Protein AF-0000000069071544 (afdb_homodimer)

Sequence (184 aa):
MSLTIFVKMSTRNKSETINIQKTDEFLRIFEALAGRVGIELQHIRLTFSGKEYRHDQPEARKRVEDIGIKDRSTLFMVSRLPGGTDHYDALSMSLTIFVKMSTRNKSETINIQKTDEFLRIFEALAGRVGIELQHIRLTFSGKEYRHDQPEARKRVEDIGIKDRSTLFMVSRLPGGTDHYDALS

InterPro domains:
  IPR000626 Ubiquitin-like domain [PF00240] (5-81)
  IPR000626 Ubiquitin-like domain [PS50053] (3-84)
  IPR029071 Ubiquitin-like domain superfamily [SSF54236] (3-85)

Secondary structure (DSSP, 8-state):
-EEEEEEEE---S-EEEEEEETTSBTHHHHHHHHHHH---GGGEEEEETTEEE-TTSGGGGSBHHHHT--TT-EEEEEE--TTS--------/-EEEEEEEE---S-EEEEEEETTSBTHHHHHHHHHHH---GGGEEEEETTEEE-TTSGGGGSBHHHHT--TT-EEEEEE--TTS--------

pLDDT: mean 81.84, std 20.07, range [24.14, 97.62]

Solvent-accessible surface area (backbone atoms only — not comparable to full-atom values): 9980 Å² total; per-residue (Å²): 109,80,30,44,32,36,35,37,40,54,38,56,89,40,61,46,80,45,79,42,46,43,76,37,38,40,37,53,57,46,53,50,45,24,64,26,63,30,34,48,54,91,33,45,34,37,36,47,95,91,40,80,46,43,63,85,43,77,68,17,71,32,33,28,47,77,74,64,58,52,71,68,33,72,35,37,35,36,59,51,36,69,84,70,68,68,54,68,67,77,78,117,109,80,30,45,32,35,35,37,38,54,38,55,91,41,60,45,78,45,78,43,46,44,78,36,40,39,36,52,56,47,53,50,45,24,63,24,62,30,32,48,55,92,34,44,34,38,37,45,95,90,39,80,46,42,65,85,42,76,68,17,71,34,32,29,45,79,74,64,59,51,71,68,32,71,34,36,35,35,58,51,34,71,80,71,67,67,54,67,68,78,76,117

Nearest PDB structures (foldseek):
  6oq2-assembly1_B  TM=8.566E-01  e=7.961E-04  Homo sapiens
  8vk8-assembly3_H  TM=8.785E-01  e=3.102E-03  synthetic construct
  2pe6-assembly1_B  TM=8.355E-01  e=4.992E-03  Homo sapiens
  8kg2-assembly1_M  TM=7.793E-01  e=8.111E-02  Homo sapiens
  2kxj-assembly1_A  TM=6.593E-01  e=3.382E-01  Homo sapiens

Organism: Magallana gigas (NCBI:txid29159)

Structure (mmCIF, N/CA/C/O backbone):
data_AF-0000000069071544-model_v1
#
loop_
_entity.id
_entity.type
_entity.pdbx_description
1 polymer 'Ubiquitin-like domain-containing protein'
#
loop_
_atom_site.group_PDB
_atom_site.id
_atom_site.type_symbol
_atom_site.label_atom_id
_atom_site.label_alt_id
_atom_site.label_comp_id
_atom_site.label_asym_id
_atom_site.label_entity_id
_atom_site.label_seq_id
_atom_site.pdbx_PDB_ins_code
_atom_site.Cartn_x
_atom_site.Cartn_y
_atom_site.Cartn_z
_atom_site.occupancy
_atom_site.B_iso_or_equiv
_atom_site.auth_seq_id
_atom_site.auth_comp_id
_atom_site.auth_asym_id
_atom_site.auth_atom_id
_atom_site.pdbx_PDB_model_num
ATOM 1 N N . MET A 1 1 ? 11.328 -26.078 -10.352 1 81.94 1 MET A N 1
ATOM 2 C CA . MET A 1 1 ? 11.414 -25.078 -11.414 1 81.94 1 MET A CA 1
ATOM 3 C C . MET A 1 1 ? 10.898 -23.719 -10.938 1 81.94 1 MET A C 1
ATOM 5 O O . MET A 1 1 ? 9.82 -23.641 -10.344 1 81.94 1 MET A O 1
ATOM 9 N N . SER A 1 2 ? 11.828 -22.75 -10.898 1 90.5 2 SER A N 1
ATOM 10 C CA . SER A 1 2 ? 11.484 -21.406 -10.43 1 90.5 2 SER A CA 1
ATOM 11 C C . SER A 1 2 ? 10.625 -20.672 -11.445 1 90.5 2 SER A C 1
ATOM 13 O O . SER A 1 2 ? 10.75 -20.891 -12.648 1 90.5 2 SER A O 1
ATOM 15 N N . LEU A 1 3 ? 9.633 -20.047 -10.875 1 93.12 3 LEU A N 1
ATOM 16 C CA . LEU A 1 3 ? 8.797 -19.234 -11.75 1 93.12 3 LEU A CA 1
ATOM 17 C C . LEU A 1 3 ? 8.805 -17.781 -11.297 1 93.12 3 LEU A C 1
ATOM 19 O O . LEU A 1 3 ? 8.977 -17.484 -10.117 1 93.12 3 LEU A O 1
ATOM 23 N N . THR A 1 4 ? 8.719 -16.859 -12.336 1 94.94 4 THR A N 1
ATOM 24 C CA . THR A 1 4 ? 8.57 -15.43 -12.102 1 94.94 4 THR A CA 1
ATOM 25 C C . THR A 1 4 ? 7.148 -14.969 -12.398 1 94.94 4 THR A C 1
ATOM 27 O O . THR A 1 4 ? 6.613 -15.242 -13.477 1 94.94 4 THR A O 1
ATOM 30 N N . ILE A 1 5 ? 6.531 -14.359 -11.367 1 94.56 5 ILE A N 1
ATOM 31 C CA . ILE A 1 5 ? 5.184 -13.852 -11.602 1 94.56 5 ILE A CA 1
ATOM 32 C C . ILE A 1 5 ? 5.156 -12.336 -11.383 1 94.56 5 ILE A C 1
ATOM 34 O O . ILE A 1 5 ? 6.031 -11.781 -10.719 1 94.56 5 ILE A O 1
ATOM 38 N N . PHE A 1 6 ? 4.133 -11.672 -12.008 1 90.75 6 PHE A N 1
ATOM 39 C CA . PHE A 1 6 ? 3.916 -10.234 -11.891 1 90.75 6 PHE A CA 1
ATOM 40 C C . PHE A 1 6 ? 2.615 -9.945 -11.148 1 90.75 6 PHE A C 1
ATOM 42 O O . PHE A 1 6 ? 1.575 -10.531 -11.461 1 90.75 6 PHE A O 1
ATOM 49 N N . VAL A 1 7 ? 2.727 -9.117 -10.102 1 89.5 7 VAL A N 1
ATOM 50 C CA . VAL A 1 7 ? 1.53 -8.703 -9.383 1 89.5 7 VAL A CA 1
ATOM 51 C C . VAL A 1 7 ? 1.296 -7.207 -9.586 1 89.5 7 VAL A C 1
ATOM 53 O O . VAL A 1 7 ? 2.125 -6.383 -9.188 1 89.5 7 VAL A O 1
ATOM 56 N N . LYS A 1 8 ? 0.193 -6.895 -10.297 1 82.38 8 LYS A N 1
ATOM 57 C CA . LYS A 1 8 ? -0.195 -5.504 -10.508 1 82.38 8 LYS A CA 1
ATOM 58 C C . LYS A 1 8 ? -1.076 -5 -9.367 1 82.38 8 LYS A C 1
ATOM 60 O O . LYS A 1 8 ? -2.047 -5.656 -8.992 1 82.38 8 LYS A O 1
ATOM 65 N N . MET A 1 9 ? -0.566 -3.957 -8.734 1 74.62 9 MET A N 1
ATOM 66 C CA . MET A 1 9 ? -1.317 -3.363 -7.633 1 74.62 9 MET A CA 1
ATOM 67 C C . MET A 1 9 ? -2.221 -2.24 -8.133 1 74.62 9 MET A C 1
ATOM 69 O O . MET A 1 9 ? -1.817 -1.444 -8.977 1 74.62 9 MET A O 1
ATOM 73 N N . SER A 1 10 ? -3.451 -2.449 -8.055 1 58.12 10 SER A N 1
ATOM 74 C CA . SER A 1 10 ? -4.402 -1.415 -8.453 1 58.12 10 SER A CA 1
ATOM 75 C C . SER A 1 10 ? -4.238 -0.161 -7.598 1 58.12 10 SER A C 1
ATOM 77 O O . SER A 1 10 ? -4.402 -0.21 -6.375 1 58.12 10 SER A O 1
ATOM 79 N N . THR A 1 11 ? -3.275 0.547 -7.895 1 49.53 11 THR A N 1
ATOM 80 C CA . THR A 1 11 ? -3.24 1.773 -7.105 1 49.53 11 THR A CA 1
ATOM 81 C C . THR A 1 11 ? -4.074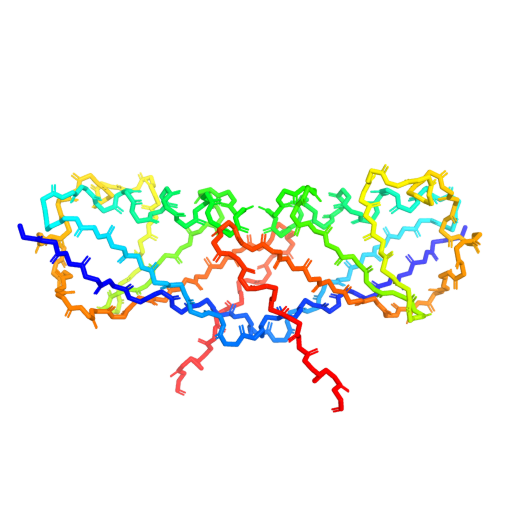 2.865 -7.77 1 49.53 11 THR A C 1
ATOM 83 O O . THR A 1 11 ? -3.785 3.283 -8.891 1 49.53 11 THR A O 1
ATOM 86 N N . ARG A 1 12 ? -5.301 2.713 -8.023 1 46.41 12 ARG A N 1
ATOM 87 C CA . ARG A 1 12 ? -5.992 3.949 -8.375 1 46.41 12 ARG A CA 1
ATOM 88 C C . ARG A 1 12 ? -5.445 5.129 -7.582 1 46.41 12 ARG A C 1
ATOM 90 O O . ARG A 1 12 ? -4.863 4.945 -6.508 1 46.41 12 ARG A O 1
ATOM 97 N N . ASN A 1 13 ? -5.48 6.305 -8.273 1 51.38 13 ASN A N 1
ATOM 98 C CA . ASN A 1 13 ? -5.301 7.617 -7.668 1 51.38 13 ASN A CA 1
ATOM 99 C C . ASN A 1 13 ? -5.824 7.648 -6.234 1 51.38 13 ASN A C 1
ATOM 101 O O . ASN A 1 13 ? -6.953 8.078 -5.992 1 51.38 13 ASN A O 1
ATOM 105 N N . LYS A 1 14 ? -5.316 6.809 -5.418 1 62.12 14 LYS A N 1
ATOM 106 C CA . LYS A 1 14 ? -5.91 6.668 -4.094 1 62.12 14 LYS A CA 1
ATOM 107 C C . LYS A 1 14 ? -5.492 7.816 -3.18 1 62.12 14 LYS A C 1
ATOM 109 O O . LYS A 1 14 ? -4.316 8.188 -3.139 1 62.12 14 LYS A O 1
ATOM 114 N N . SER A 1 15 ? -6.461 8.617 -2.971 1 74.38 15 SER A N 1
ATOM 115 C CA . SER A 1 15 ? -6.305 9.656 -1.96 1 74.38 15 SER A CA 1
ATOM 116 C C . SER A 1 15 ? -6.969 9.258 -0.648 1 74.38 15 SER A C 1
ATOM 118 O O . SER A 1 15 ? -8.023 8.617 -0.65 1 74.38 15 SER A O 1
ATOM 120 N N . GLU A 1 16 ? -6.266 9.391 0.327 1 82.56 16 GLU A N 1
ATOM 121 C CA . GLU A 1 16 ? -6.828 9.219 1.663 1 82.56 16 GLU A CA 1
ATOM 122 C C . GLU A 1 16 ? -7.234 10.562 2.266 1 82.56 16 GLU A C 1
ATOM 124 O O . GLU A 1 16 ? -6.512 11.555 2.131 1 82.56 16 GLU A O 1
ATOM 129 N N . THR A 1 17 ? -8.445 10.547 2.795 1 88.88 17 THR A N 1
ATOM 130 C CA . THR A 1 17 ? -8.883 11.711 3.555 1 88.88 17 THR A CA 1
ATOM 131 C C . THR A 1 17 ? -8.727 11.469 5.055 1 88.88 17 THR A C 1
ATOM 133 O O . THR A 1 17 ? -9.203 10.461 5.582 1 88.88 17 THR A O 1
ATOM 136 N N . ILE A 1 18 ? -8.062 12.422 5.727 1 91.38 18 ILE A N 1
ATOM 137 C CA . ILE A 1 18 ? -7.82 12.273 7.16 1 91.38 18 ILE A CA 1
ATOM 138 C C . ILE A 1 18 ? -8.359 13.5 7.898 1 91.38 18 ILE A C 1
ATOM 140 O O . ILE A 1 18 ? -8.117 14.633 7.492 1 91.38 18 ILE A O 1
ATOM 144 N N . ASN A 1 19 ? -9.109 13.227 8.891 1 94.75 19 ASN A N 1
ATOM 145 C CA . ASN A 1 19 ? -9.57 14.281 9.789 1 94.75 19 ASN A CA 1
ATOM 146 C C . ASN A 1 19 ? -8.734 14.336 11.062 1 94.75 19 ASN A C 1
ATOM 148 O O . ASN A 1 19 ? -8.617 13.344 11.781 1 94.75 19 ASN A O 1
ATOM 152 N N . ILE A 1 20 ? -8.18 15.523 11.297 1 96 20 ILE A N 1
ATOM 153 C CA . ILE A 1 20 ? -7.305 15.664 12.453 1 96 20 ILE A CA 1
ATOM 154 C C . ILE A 1 20 ? -7.484 17.047 13.062 1 96 20 ILE A C 1
ATOM 156 O O . ILE A 1 20 ? -8.219 17.891 12.531 1 96 20 ILE A O 1
ATOM 160 N N . GLN A 1 21 ? -6.82 17.188 14.211 1 97 21 GLN A N 1
ATOM 161 C CA . GLN A 1 21 ? -6.809 18.5 14.844 1 97 21 GLN A CA 1
ATOM 162 C C . GLN A 1 21 ? -5.516 19.25 14.531 1 97 21 GLN A C 1
ATOM 164 O O . GLN A 1 21 ? -4.461 18.625 14.352 1 97 21 GLN A O 1
ATOM 169 N N . LYS A 1 22 ? -5.613 20.562 14.555 1 95.25 22 LYS A N 1
ATOM 170 C CA . LYS A 1 22 ? -4.445 21.406 14.273 1 95.25 22 LYS A CA 1
ATOM 171 C C . LYS A 1 22 ? -3.363 21.203 15.328 1 95.25 22 LYS A C 1
ATOM 173 O O . LYS A 1 22 ? -2.18 21.406 15.062 1 95.25 22 LYS A O 1
ATOM 178 N N . THR A 1 23 ? -3.795 20.734 16.531 1 96.75 23 THR A N 1
ATOM 179 C CA . THR A 1 23 ? -2.869 20.609 17.656 1 96.75 23 THR A CA 1
ATOM 180 C C . THR A 1 23 ? -2.281 19.203 17.703 1 96.75 23 THR A C 1
ATOM 182 O O . THR A 1 23 ? -1.43 18.922 18.547 1 96.75 23 THR A O 1
ATOM 185 N N . ASP A 1 24 ? -2.824 18.359 16.859 1 97.38 24 ASP A N 1
ATOM 186 C CA . ASP A 1 24 ? -2.248 17.016 16.828 1 97.38 24 ASP A CA 1
ATOM 187 C C . ASP A 1 24 ? -0.797 17.062 16.359 1 97.38 24 ASP A C 1
ATOM 189 O O . ASP A 1 24 ? -0.393 17.984 15.648 1 97.38 24 ASP A O 1
ATOM 193 N N . GLU A 1 25 ? -0.066 16.094 16.797 1 97.62 25 GLU A N 1
ATOM 194 C CA . GLU A 1 25 ? 1.275 15.93 16.25 1 97.62 25 GLU A CA 1
ATOM 195 C C . GLU A 1 25 ? 1.222 15.43 14.805 1 97.62 25 GLU A C 1
ATOM 197 O O . GLU A 1 25 ? 0.319 14.68 14.438 1 97.62 25 GLU A O 1
ATOM 202 N N . PHE A 1 26 ? 2.221 15.758 14.047 1 97.25 26 PHE A N 1
ATOM 203 C CA . PHE A 1 26 ? 2.346 15.305 12.664 1 97.25 26 PHE A CA 1
ATOM 204 C C . PHE A 1 26 ? 2.346 13.781 12.594 1 97.25 26 PHE A C 1
ATOM 206 O O . PHE A 1 26 ? 1.835 13.195 11.641 1 97.25 26 PHE A O 1
ATOM 213 N N . LEU A 1 27 ? 2.865 13.102 13.648 1 97.56 27 LEU A N 1
ATOM 214 C CA . LEU A 1 27 ? 2.953 11.648 13.75 1 97.56 27 LEU A CA 1
ATOM 215 C C . LEU A 1 27 ? 1.578 11.008 13.602 1 97.56 27 LEU A C 1
ATOM 217 O O . LEU A 1 27 ? 1.459 9.898 13.086 1 97.56 27 LEU A O 1
ATOM 221 N N . ARG A 1 28 ? 0.615 11.742 13.984 1 96.75 28 ARG A N 1
ATOM 222 C CA . ARG A 1 28 ? -0.745 11.219 13.93 1 96.75 28 ARG A CA 1
ATOM 223 C C . ARG A 1 28 ? -1.149 10.898 12.492 1 96.75 28 ARG A C 1
ATOM 225 O O . ARG A 1 28 ? -1.877 9.938 12.25 1 96.75 28 ARG A O 1
ATOM 232 N N . ILE A 1 29 ? -0.709 11.641 11.523 1 96.06 29 ILE A N 1
ATOM 233 C CA . ILE A 1 29 ? -1.023 11.422 10.117 1 96.06 29 ILE A CA 1
ATOM 234 C C . ILE A 1 29 ? -0.413 10.102 9.648 1 96.06 29 ILE A C 1
ATOM 236 O O . ILE A 1 29 ? -1.082 9.305 8.992 1 96.06 29 ILE A O 1
ATOM 240 N N . PHE A 1 30 ? 0.737 9.867 10.055 1 93.81 30 PHE A N 1
ATOM 241 C CA . PHE A 1 30 ? 1.405 8.609 9.719 1 93.81 30 PHE A CA 1
ATOM 242 C C . PHE A 1 30 ? 0.655 7.426 10.312 1 93.81 30 PHE A C 1
ATOM 244 O O . PHE A 1 30 ? 0.431 6.422 9.625 1 93.81 30 PHE A O 1
ATOM 251 N N . GLU A 1 31 ? 0.324 7.59 11.555 1 94.12 31 GLU A N 1
ATOM 252 C CA . GLU A 1 31 ? -0.38 6.512 12.242 1 94.12 31 GLU A CA 1
ATOM 253 C C . GLU A 1 31 ? -1.729 6.23 11.586 1 94.12 31 GLU A C 1
ATOM 255 O O . GLU A 1 31 ? -2.123 5.074 11.438 1 94.12 31 GLU A O 1
ATOM 260 N N . ALA A 1 32 ? -2.359 7.332 11.219 1 90.75 32 ALA A N 1
ATOM 261 C CA . ALA A 1 32 ? -3.646 7.18 10.547 1 90.75 32 ALA A CA 1
ATOM 262 C C . ALA A 1 32 ? -3.482 6.453 9.211 1 90.75 32 ALA A C 1
ATOM 264 O O . ALA A 1 32 ? -4.238 5.527 8.906 1 90.75 32 ALA A O 1
ATOM 265 N N . LEU A 1 33 ? -2.547 6.824 8.508 1 87.25 33 LEU A N 1
ATOM 266 C CA . LEU A 1 33 ? -2.281 6.207 7.215 1 87.25 33 LEU A CA 1
ATOM 267 C C . LEU A 1 33 ? -1.914 4.738 7.379 1 87.25 33 LEU A C 1
ATOM 269 O O . LEU A 1 33 ? -2.4 3.885 6.633 1 87.25 33 LEU A O 1
ATOM 273 N N . ALA A 1 34 ? -1.023 4.457 8.312 1 84.69 34 ALA A N 1
ATOM 274 C CA . ALA A 1 34 ? -0.604 3.08 8.555 1 84.69 34 ALA A CA 1
ATOM 275 C C . ALA A 1 34 ? -1.802 2.193 8.883 1 84.69 34 ALA A C 1
ATOM 277 O O . ALA A 1 34 ? -1.879 1.05 8.43 1 84.69 34 ALA A O 1
ATOM 278 N N . GLY A 1 35 ? -2.664 2.699 9.672 1 80.38 35 GLY A N 1
ATOM 279 C CA . GLY A 1 35 ? -3.855 1.954 10.039 1 80.38 35 GLY A CA 1
ATOM 280 C C . GLY A 1 35 ? -4.816 1.754 8.883 1 80.38 35 GLY A C 1
ATOM 281 O O . GLY A 1 35 ? -5.426 0.69 8.758 1 80.38 35 GLY A O 1
ATOM 282 N N . ARG A 1 36 ? -4.855 2.783 8.078 1 76.88 36 ARG A N 1
ATOM 283 C CA . ARG A 1 36 ? -5.855 2.777 7.016 1 76.88 36 ARG A CA 1
ATOM 284 C C . ARG A 1 36 ? -5.355 2.004 5.801 1 76.88 36 ARG A C 1
ATOM 286 O O . ARG A 1 36 ? -6.105 1.228 5.203 1 76.88 36 ARG A O 1
ATOM 293 N N . VAL A 1 37 ? -4.145 2.17 5.41 1 72.25 37 VAL A N 1
ATOM 294 C CA . VAL A 1 37 ? -3.604 1.604 4.18 1 72.25 37 VAL A CA 1
ATOM 295 C C . VAL A 1 37 ? -2.869 0.302 4.488 1 72.25 37 VAL A C 1
ATOM 297 O O . VAL A 1 37 ? -2.727 -0.561 3.619 1 72.25 37 VAL A O 1
ATOM 300 N N . GLY A 1 38 ? -2.516 0.132 5.762 1 73.75 38 GLY A N 1
ATOM 301 C CA . GLY A 1 38 ? -1.845 -1.097 6.152 1 73.75 38 GLY A CA 1
ATOM 302 C C . GLY A 1 38 ? -0.363 -1.098 5.828 1 73.75 38 GLY A C 1
ATOM 303 O O . GLY A 1 38 ? 0.248 -2.16 5.691 1 73.75 38 GLY A O 1
ATOM 304 N N . ILE A 1 39 ? 0.209 -0.009 5.504 1 76.25 39 ILE A N 1
ATOM 305 C CA . ILE A 1 39 ? 1.642 0.155 5.281 1 76.25 39 ILE A CA 1
ATOM 306 C C . ILE A 1 39 ? 2.326 0.533 6.594 1 76.25 39 ILE A C 1
ATOM 308 O O . ILE A 1 39 ? 1.843 1.398 7.328 1 76.25 39 ILE A O 1
ATOM 312 N N . GLU A 1 40 ? 3.354 -0.188 6.848 1 81.06 40 GLU A N 1
ATOM 313 C CA . GLU A 1 40 ? 4.07 0.098 8.086 1 81.06 40 GLU A CA 1
ATOM 314 C C . GLU A 1 40 ? 4.637 1.516 8.086 1 81.06 40 GLU A C 1
ATOM 316 O O . GLU A 1 40 ? 5.051 2.021 7.039 1 81.06 40 GLU A O 1
ATOM 321 N N . LEU A 1 41 ? 4.797 2.123 9.219 1 88.19 41 LEU A N 1
ATOM 322 C CA . LEU A 1 41 ? 5.238 3.502 9.398 1 88.19 41 LEU A CA 1
ATOM 323 C C . LEU A 1 41 ? 6.598 3.727 8.75 1 88.19 41 LEU A C 1
ATOM 325 O O . LEU A 1 41 ? 6.84 4.781 8.156 1 88.19 41 LEU A O 1
ATOM 329 N N . GLN A 1 42 ? 7.445 2.717 8.906 1 85.5 42 GLN A N 1
ATOM 330 C CA . GLN A 1 42 ? 8.82 2.861 8.445 1 85.5 42 GLN A CA 1
ATOM 331 C C . GLN A 1 42 ? 8.883 2.902 6.922 1 85.5 42 GLN A C 1
ATOM 333 O O . GLN A 1 42 ? 9.898 3.305 6.348 1 85.5 42 GLN A O 1
ATOM 338 N N . HIS A 1 43 ? 7.828 2.543 6.281 1 80.88 43 HIS A N 1
ATOM 339 C CA . HIS A 1 43 ? 7.793 2.498 4.824 1 80.88 43 HIS A CA 1
ATOM 340 C C . HIS A 1 43 ? 7.02 3.68 4.254 1 80.88 43 HIS A C 1
ATOM 342 O O . HIS A 1 43 ? 6.887 3.812 3.037 1 80.88 43 HIS A O 1
ATOM 348 N N . ILE A 1 44 ? 6.547 4.574 5.105 1 85.19 44 ILE A N 1
ATOM 349 C CA . ILE A 1 44 ? 5.766 5.727 4.672 1 85.19 44 ILE A CA 1
ATOM 350 C C . ILE A 1 44 ? 6.641 6.98 4.676 1 85.19 44 ILE A C 1
ATOM 352 O O . ILE A 1 44 ? 7.332 7.254 5.66 1 85.19 44 ILE A O 1
ATOM 356 N N . ARG A 1 45 ? 6.672 7.699 3.562 1 88.81 45 ARG A N 1
ATOM 357 C CA . ARG A 1 45 ? 7.203 9.055 3.453 1 88.81 45 ARG A CA 1
ATOM 358 C C . ARG A 1 45 ? 6.129 10.023 2.971 1 88.81 45 ARG A C 1
ATOM 360 O O . ARG A 1 45 ? 5.379 9.719 2.041 1 88.81 45 ARG A O 1
ATOM 367 N N . LEU A 1 46 ? 6.07 11.141 3.65 1 92.75 46 LEU A N 1
ATOM 368 C CA . LEU A 1 46 ? 5.109 12.164 3.256 1 92.75 46 LEU A CA 1
ATOM 369 C C . LEU A 1 46 ? 5.824 13.383 2.68 1 92.75 46 LEU A C 1
ATOM 371 O O . LEU A 1 46 ? 6.867 13.797 3.191 1 92.75 46 LEU A O 1
ATOM 375 N N . THR A 1 47 ? 5.27 13.898 1.637 1 93.5 47 THR A N 1
ATOM 376 C CA . THR A 1 47 ? 5.77 15.141 1.056 1 93.5 47 THR A CA 1
ATOM 377 C C . THR A 1 47 ? 4.734 16.25 1.192 1 93.5 47 THR A C 1
ATOM 379 O O . THR A 1 47 ? 3.561 16.062 0.868 1 93.5 47 THR A O 1
ATOM 382 N N . PHE A 1 48 ? 5.242 17.375 1.743 1 95.5 48 PHE A N 1
ATOM 383 C CA . PHE A 1 48 ? 4.426 18.578 1.903 1 95.5 48 PHE A CA 1
ATOM 384 C C . PHE A 1 48 ? 5.27 19.828 1.715 1 95.5 48 PHE A C 1
ATOM 386 O O . PHE A 1 48 ? 6.355 19.953 2.283 1 95.5 48 PHE A O 1
ATOM 393 N N . SER A 1 49 ? 4.75 20.625 0.894 1 95.19 49 SER A N 1
ATOM 394 C CA . SER A 1 49 ? 5.418 21.906 0.631 1 95.19 49 SER A CA 1
ATOM 395 C C . SER A 1 49 ? 6.871 21.688 0.222 1 95.19 49 SER A C 1
ATOM 397 O O . SER A 1 49 ? 7.766 22.391 0.698 1 95.19 49 SER A O 1
ATOM 399 N N . GLY A 1 50 ? 7.078 20.734 -0.467 1 93.25 50 GLY A N 1
ATOM 400 C CA . GLY A 1 50 ? 8.383 20.484 -1.049 1 93.25 50 GLY A CA 1
ATOM 401 C C . GLY A 1 50 ? 9.336 19.781 -0.097 1 93.25 50 GLY A C 1
ATOM 402 O O . GLY A 1 50 ? 10.5 19.547 -0.433 1 93.25 50 GLY A O 1
ATOM 403 N N . LYS A 1 51 ? 8.852 19.453 1.028 1 94.62 51 LYS A N 1
ATOM 404 C CA . LYS A 1 51 ? 9.68 18.766 2.012 1 94.62 51 LYS A CA 1
ATOM 405 C C . LYS A 1 51 ? 9.188 17.344 2.252 1 94.62 51 LYS A C 1
ATOM 407 O O . LYS A 1 51 ? 7.984 17.094 2.303 1 94.62 51 LYS A O 1
ATOM 412 N N . GLU A 1 52 ? 10.188 16.453 2.529 1 93.25 52 GLU A N 1
ATOM 413 C CA . GLU A 1 52 ? 9.875 15.07 2.859 1 93.25 52 GLU A CA 1
ATOM 414 C C . GLU A 1 52 ? 9.977 14.828 4.359 1 93.25 52 GLU A C 1
ATOM 416 O O . GLU A 1 52 ? 10.922 15.281 5.008 1 93.25 52 GLU A O 1
ATOM 421 N N . TYR A 1 53 ? 8.945 14.055 4.848 1 94.94 53 TYR A N 1
ATOM 422 C CA . TYR A 1 53 ? 8.875 13.773 6.277 1 94.94 53 TYR A CA 1
ATOM 423 C C . TYR A 1 53 ? 8.789 12.281 6.539 1 94.94 53 TYR A C 1
ATOM 425 O O . TYR A 1 53 ? 8.133 11.547 5.793 1 94.94 53 TYR A O 1
ATOM 433 N N . ARG A 1 54 ? 9.398 11.906 7.699 1 94.12 54 ARG A N 1
ATOM 434 C CA . ARG A 1 54 ? 9.297 10.539 8.195 1 94.12 54 ARG A CA 1
ATOM 435 C C . ARG A 1 54 ? 8.773 10.516 9.633 1 94.12 54 ARG A C 1
ATOM 437 O O . ARG A 1 54 ? 8.883 11.508 10.352 1 94.12 54 ARG A O 1
ATOM 444 N N . HIS A 1 55 ? 8.234 9.32 9.891 1 95.75 55 HIS A N 1
ATOM 445 C CA . HIS A 1 55 ? 7.559 9.18 11.18 1 95.75 55 HIS A CA 1
ATOM 446 C C . HIS A 1 55 ? 8.547 9.289 12.336 1 95.75 55 HIS A C 1
ATOM 448 O O . HIS A 1 55 ? 8.156 9.578 13.469 1 95.75 55 HIS A O 1
ATOM 454 N N . ASP A 1 56 ? 9.828 9.109 12.109 1 96.31 56 ASP A N 1
ATOM 455 C CA . ASP A 1 56 ? 10.836 9.055 13.164 1 96.31 56 ASP A CA 1
ATOM 456 C C . ASP A 1 56 ? 11.633 10.352 13.234 1 96.31 56 ASP A C 1
ATOM 458 O O . ASP A 1 56 ? 12.586 10.461 14 1 96.31 56 ASP A O 1
ATOM 462 N N . GLN A 1 57 ? 11.367 11.32 12.453 1 96.69 57 GLN A N 1
ATOM 463 C CA . GLN A 1 57 ? 12.031 12.617 12.461 1 96.69 57 GLN A CA 1
ATOM 464 C C . GLN A 1 57 ? 11.477 13.523 13.547 1 96.69 57 GLN A C 1
ATOM 466 O O . GLN A 1 57 ? 10.336 13.344 13.992 1 96.69 57 GLN A O 1
ATOM 471 N N . PRO A 1 58 ? 12.266 14.555 14.016 1 96.75 58 PRO A N 1
ATOM 472 C CA . PRO A 1 58 ? 11.797 15.5 15.031 1 96.75 58 PRO A CA 1
ATOM 473 C C . PRO A 1 58 ? 10.516 16.219 14.625 1 96.75 58 PRO A C 1
ATOM 475 O O . PRO A 1 58 ? 9.672 16.516 15.477 1 96.75 58 PRO A O 1
ATOM 478 N N . GLU A 1 59 ? 10.352 16.469 13.398 1 96.62 59 GLU A N 1
ATOM 479 C CA . GLU A 1 59 ? 9.18 17.172 12.891 1 96.62 59 GLU A CA 1
ATOM 480 C C . GLU A 1 59 ? 7.902 16.391 13.148 1 96.62 59 GLU A C 1
ATOM 482 O O . GLU A 1 59 ? 6.812 16.969 13.219 1 96.62 59 GLU A O 1
ATOM 487 N N . ALA A 1 60 ? 8.086 15.055 13.273 1 96.88 60 ALA A N 1
ATOM 488 C CA . ALA A 1 60 ? 6.93 14.195 13.531 1 96.88 60 ALA A CA 1
ATOM 489 C C . ALA A 1 60 ? 6.254 14.562 14.852 1 96.88 60 ALA A C 1
ATOM 491 O O . ALA A 1 60 ? 5.059 14.312 15.031 1 96.88 60 ALA A O 1
ATOM 492 N N . ARG A 1 61 ? 6.98 15.188 15.758 1 97.19 61 ARG A N 1
ATOM 493 C CA . ARG A 1 61 ? 6.465 15.492 17.094 1 97.19 61 ARG A CA 1
ATOM 494 C C . ARG A 1 61 ? 5.957 16.922 17.172 1 97.19 61 ARG A C 1
ATOM 496 O O . ARG A 1 61 ? 5.461 17.359 18.203 1 97.19 61 ARG A O 1
ATOM 503 N N . LYS A 1 62 ? 6.086 17.641 16.109 1 97.62 62 LYS A N 1
ATOM 504 C CA . LYS A 1 62 ? 5.527 19 16.047 1 97.62 62 LYS A CA 1
ATOM 505 C C . LYS A 1 62 ? 4.031 18.953 15.742 1 97.62 62 LYS A C 1
ATOM 507 O O . LYS A 1 62 ? 3.533 17.969 15.172 1 97.62 62 LYS A O 1
ATOM 512 N N . ARG A 1 63 ? 3.428 20.031 16.109 1 97.31 63 ARG A N 1
ATOM 513 C CA . ARG A 1 63 ? 2.004 20.141 15.805 1 97.31 63 ARG A CA 1
ATOM 514 C C . ARG A 1 63 ? 1.781 20.344 14.312 1 97.31 63 ARG A C 1
ATOM 516 O O . ARG A 1 63 ? 2.607 20.969 13.641 1 97.31 63 ARG A O 1
ATOM 523 N N . VAL A 1 64 ? 0.65 19.859 13.805 1 97 64 VAL A N 1
ATOM 524 C CA . VAL A 1 64 ? 0.264 19.938 12.398 1 97 64 VAL A CA 1
ATOM 525 C C . VAL A 1 64 ? 0.267 21.406 11.953 1 97 64 VAL A C 1
ATOM 527 O O . VAL A 1 64 ? 0.803 21.734 10.891 1 97 64 VAL A O 1
ATOM 530 N N . GLU A 1 65 ? -0.224 22.281 12.781 1 95.94 65 GLU A N 1
ATOM 531 C CA . GLU A 1 65 ? -0.266 23.703 12.445 1 95.94 65 GLU A CA 1
ATOM 532 C C . GLU A 1 65 ? 1.139 24.297 12.367 1 95.94 65 GLU A C 1
ATOM 534 O O . GLU A 1 65 ? 1.393 25.203 11.578 1 95.94 65 GLU A O 1
ATOM 539 N N . ASP A 1 66 ? 1.993 23.812 13.211 1 97 66 ASP A N 1
ATOM 540 C CA . ASP A 1 66 ? 3.359 24.328 13.234 1 97 66 ASP A CA 1
ATOM 541 C C . ASP A 1 66 ? 4.125 23.906 11.984 1 97 66 ASP A C 1
ATOM 543 O O . ASP A 1 66 ? 5.07 24.562 11.57 1 97 66 ASP A O 1
ATOM 547 N N . ILE A 1 67 ? 3.713 22.812 11.445 1 96.31 67 ILE A N 1
ATOM 548 C CA . ILE A 1 67 ? 4.297 22.328 10.195 1 96.31 67 ILE A CA 1
ATOM 549 C C . ILE A 1 67 ? 3.809 23.188 9.031 1 96.31 67 ILE A C 1
ATOM 551 O O . ILE A 1 67 ? 4.48 23.281 8 1 96.31 67 ILE A O 1
ATOM 555 N N . GLY A 1 68 ? 2.668 23.734 9.141 1 96.81 68 GLY A N 1
ATOM 556 C CA . GLY A 1 68 ? 2.119 24.578 8.094 1 96.81 68 GLY A CA 1
ATOM 557 C C . GLY A 1 68 ? 0.95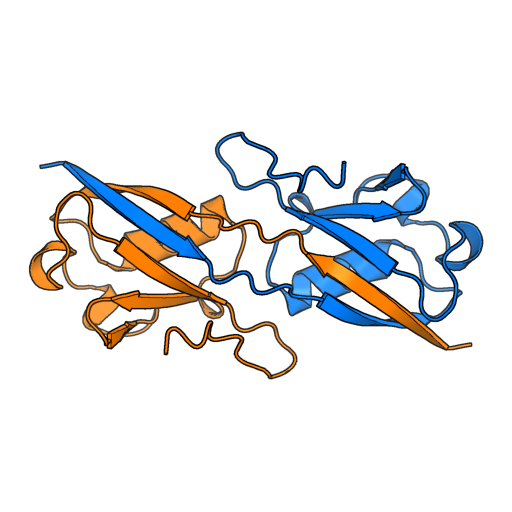7 23.938 7.359 1 96.81 68 GLY A C 1
ATOM 558 O O . GLY A 1 68 ? 0.502 24.438 6.336 1 96.81 68 GLY A O 1
ATOM 559 N N . ILE A 1 69 ? 0.485 22.875 7.855 1 96.75 69 ILE A N 1
ATOM 560 C CA . ILE A 1 69 ? -0.644 22.188 7.238 1 96.75 69 ILE A CA 1
ATOM 561 C C . ILE A 1 69 ? -1.946 22.891 7.625 1 96.75 69 ILE A C 1
ATOM 563 O O . ILE A 1 69 ? -2.168 23.203 8.797 1 96.75 69 ILE A O 1
ATOM 567 N N . LYS A 1 70 ? -2.73 23.125 6.652 1 95.94 70 LYS A N 1
ATOM 568 C CA . LYS A 1 70 ? -4.008 23.812 6.82 1 95.94 70 LYS A CA 1
ATOM 569 C C . LYS A 1 70 ? -5.172 22.922 6.391 1 95.94 70 LYS A C 1
ATOM 571 O O . LYS A 1 70 ? -4.965 21.812 5.926 1 95.94 70 LYS A O 1
ATOM 576 N N . ASP A 1 71 ? -6.34 23.469 6.645 1 96.25 71 ASP A N 1
ATOM 577 C CA . ASP A 1 71 ? -7.535 22.766 6.207 1 96.25 71 ASP A CA 1
ATOM 578 C C . ASP A 1 71 ? -7.531 22.547 4.695 1 96.25 71 ASP A C 1
ATOM 580 O O . ASP A 1 71 ? -7.195 23.469 3.938 1 96.25 71 ASP A O 1
ATOM 584 N N . ARG A 1 72 ? -7.773 21.328 4.312 1 95.88 72 ARG A N 1
ATOM 585 C CA . ARG A 1 72 ? -7.891 20.906 2.918 1 95.88 72 ARG A CA 1
ATOM 586 C C . ARG A 1 72 ? -6.523 20.875 2.24 1 95.88 72 ARG A C 1
ATOM 588 O O . ARG A 1 72 ? -6.43 20.953 1.015 1 95.88 72 ARG A O 1
ATOM 595 N N . SER A 1 73 ? -5.5 20.75 3.051 1 95.81 73 SER A N 1
ATOM 596 C CA . SER A 1 73 ? -4.168 20.578 2.473 1 95.81 73 SER A CA 1
ATOM 597 C C . SER A 1 73 ? -4.027 19.219 1.812 1 95.81 73 SER A C 1
ATOM 599 O O . SER A 1 73 ? -4.691 18.25 2.207 1 95.81 73 SER A O 1
ATOM 601 N N . THR A 1 74 ? -3.082 19.219 0.801 1 94.19 74 THR A N 1
ATOM 602 C CA . THR A 1 74 ? -2.746 17.969 0.132 1 94.19 74 THR A CA 1
ATOM 603 C C . THR A 1 74 ? -1.302 17.578 0.424 1 94.19 74 THR A C 1
ATOM 605 O O . THR A 1 74 ? -0.384 18.391 0.259 1 94.19 74 THR A O 1
ATOM 608 N N . LEU A 1 75 ? -1.209 16.328 0.878 1 93.44 75 LEU A N 1
ATOM 609 C CA . LEU A 1 75 ? 0.1 15.711 1.035 1 93.44 75 LEU A CA 1
ATOM 610 C C . LEU A 1 75 ? 0.277 14.562 0.044 1 93.44 75 LEU A C 1
ATOM 612 O O . LEU A 1 75 ? -0.704 14.039 -0.488 1 93.44 75 LEU A O 1
ATOM 616 N N . PHE A 1 76 ? 1.542 14.227 -0.157 1 88.38 76 PHE A N 1
ATOM 617 C CA . PHE A 1 76 ? 1.851 13.078 -1.01 1 88.38 76 PHE A CA 1
ATOM 618 C C . PHE A 1 76 ? 2.566 11.992 -0.219 1 88.38 76 PHE A C 1
ATOM 620 O O . PHE A 1 76 ? 3.451 12.281 0.588 1 88.38 76 PHE A O 1
ATOM 627 N N . MET A 1 77 ? 2.107 10.82 -0.464 1 86.5 77 MET A N 1
ATOM 628 C CA . MET A 1 77 ? 2.709 9.68 0.229 1 86.5 77 MET A CA 1
ATOM 629 C C . MET A 1 77 ? 3.492 8.805 -0.743 1 86.5 77 MET A C 1
ATOM 631 O O . MET A 1 77 ? 2.979 8.43 -1.797 1 86.5 77 MET A O 1
ATOM 635 N N . VAL A 1 78 ? 4.695 8.531 -0.346 1 79.62 78 VAL A N 1
ATOM 636 C CA . VAL A 1 78 ? 5.52 7.547 -1.041 1 79.62 78 VAL A CA 1
ATOM 637 C C . VAL A 1 78 ? 5.832 6.383 -0.104 1 79.62 78 VAL A C 1
ATOM 639 O O . VAL A 1 78 ? 6.18 6.59 1.062 1 79.62 78 VAL A O 1
ATOM 642 N N . SER A 1 79 ? 5.488 5.18 -0.636 1 74.38 79 SER A N 1
ATOM 643 C CA . SER A 1 79 ? 5.848 3.99 0.131 1 74.38 79 SER A CA 1
ATOM 644 C C . SER A 1 79 ? 6.992 3.229 -0.53 1 74.38 79 SER A C 1
ATOM 646 O O . SER A 1 79 ? 7.055 3.133 -1.758 1 74.38 79 SER A O 1
ATOM 648 N N . ARG A 1 80 ? 8.195 3.01 0.08 1 62.03 80 ARG A N 1
ATOM 649 C CA . ARG A 1 80 ? 9.336 2.262 -0.431 1 62.03 80 ARG A CA 1
ATOM 650 C C . ARG A 1 80 ? 9.219 0.78 -0.092 1 62.03 80 ARG A C 1
ATOM 652 O O . ARG A 1 80 ? 9.055 0.416 1.075 1 62.03 80 ARG A O 1
ATOM 659 N N . LEU A 1 81 ? 8.828 -0.103 -1.125 1 54 81 LEU A N 1
ATOM 660 C CA . LEU A 1 81 ? 8.766 -1.549 -0.941 1 54 81 LEU A CA 1
ATOM 661 C C . LEU A 1 81 ? 10.164 -2.133 -0.755 1 54 81 LEU A C 1
ATOM 663 O O . LEU A 1 81 ? 11.148 -1.579 -1.257 1 54 81 LEU A O 1
ATOM 667 N N . PRO A 1 82 ? 10.25 -3.039 0.17 1 44.94 82 PRO A N 1
ATOM 668 C CA . PRO A 1 82 ? 11.5 -3.801 0.231 1 44.94 82 PRO A CA 1
ATOM 669 C C . PRO A 1 82 ? 11.898 -4.395 -1.119 1 44.94 82 PRO A C 1
ATOM 671 O O . PRO A 1 82 ? 11.039 -4.891 -1.855 1 44.94 82 PRO A O 1
ATOM 674 N N . GLY A 1 83 ? 13.07 -3.865 -1.811 1 48.03 83 GLY A N 1
ATOM 675 C CA . GLY A 1 83 ? 13.688 -4.184 -3.088 1 48.03 83 GLY A CA 1
ATOM 676 C C . GLY A 1 83 ? 13.961 -2.961 -3.943 1 48.03 83 GLY A C 1
ATOM 677 O O . GLY A 1 83 ? 14.445 -3.078 -5.07 1 48.03 83 GLY A O 1
ATOM 678 N N . GLY A 1 84 ? 14.242 -1.907 -3.598 1 44.62 84 GLY A N 1
ATOM 679 C CA . GLY A 1 84 ? 15.016 -0.714 -3.902 1 44.62 84 GLY A CA 1
ATOM 680 C C . GLY A 1 84 ? 14.172 0.419 -4.453 1 44.62 84 GLY A C 1
ATOM 681 O O . GLY A 1 84 ? 14.57 1.585 -4.387 1 44.62 84 GLY A O 1
ATOM 682 N N . THR A 1 85 ? 13.344 0.344 -5.574 1 40.53 85 THR A N 1
ATOM 683 C CA . THR A 1 85 ? 13.172 1.596 -6.301 1 40.53 85 THR A CA 1
ATOM 684 C C . THR A 1 85 ? 12.023 2.414 -5.707 1 40.53 85 THR A C 1
ATOM 686 O O . THR A 1 85 ? 10.938 1.885 -5.457 1 40.53 85 THR A O 1
ATOM 689 N N . ASP A 1 86 ? 12.477 3.457 -5 1 45.28 86 ASP A N 1
ATOM 690 C CA . ASP A 1 86 ? 11.492 4.473 -4.629 1 45.28 86 ASP A CA 1
ATOM 691 C C . ASP A 1 86 ? 10.539 4.762 -5.785 1 45.28 86 ASP A C 1
ATOM 693 O O . ASP A 1 86 ? 10.953 4.812 -6.941 1 45.28 86 ASP A O 1
ATOM 697 N N . HIS A 1 87 ? 9.375 4.5 -5.664 1 40.34 87 HIS A N 1
ATOM 698 C CA . HIS A 1 87 ? 8.508 4.859 -6.781 1 40.34 87 HIS A CA 1
ATOM 699 C C . HIS A 1 87 ? 7.914 6.25 -6.59 1 40.34 87 HIS A C 1
ATOM 701 O O . HIS A 1 87 ? 7.234 6.512 -5.594 1 40.34 87 HIS A O 1
ATOM 707 N N . TYR A 1 88 ? 8.711 7.32 -6.793 1 37.03 88 TYR A N 1
ATOM 708 C CA . TYR A 1 88 ? 8.219 8.688 -6.832 1 37.03 88 TYR A CA 1
ATOM 709 C C . TYR A 1 88 ? 7.387 8.93 -8.094 1 37.03 88 TYR A C 1
ATOM 711 O O . TYR A 1 88 ? 7.664 8.352 -9.141 1 37.03 88 TYR A O 1
ATOM 719 N N . ASP A 1 89 ? 6.176 9.148 -7.996 1 35.62 89 ASP A N 1
ATOM 720 C CA . ASP A 1 89 ? 5.617 9.781 -9.188 1 35.62 89 ASP A CA 1
ATOM 721 C C . ASP A 1 89 ? 6.395 11.047 -9.555 1 35.62 89 ASP A C 1
ATOM 723 O O . ASP A 1 89 ? 6.695 11.867 -8.695 1 35.62 89 ASP A O 1
ATOM 727 N N . ALA A 1 90 ? 7.293 11.016 -10.523 1 29.98 90 ALA A N 1
ATOM 728 C CA . ALA A 1 90 ? 7.816 12.242 -11.125 1 29.98 90 ALA A CA 1
ATOM 729 C C . ALA A 1 90 ? 6.715 13.289 -11.289 1 29.98 90 ALA A C 1
ATOM 731 O O . ALA A 1 90 ? 5.766 13.086 -12.055 1 29.98 90 ALA A O 1
ATOM 732 N N . LEU A 1 91 ? 6.086 13.805 -10.375 1 27.45 91 LEU A N 1
ATOM 733 C CA . LEU A 1 91 ? 5.422 15.078 -10.633 1 27.45 91 LEU A CA 1
ATOM 734 C C . LEU A 1 91 ? 6.363 16.047 -11.344 1 27.45 91 LEU A C 1
ATOM 736 O O . LEU A 1 91 ? 6.031 17.219 -11.523 1 27.45 91 LEU A O 1
ATOM 740 N N . SER A 1 92 ? 7.207 15.641 -12.242 1 24.14 92 SER A N 1
ATOM 741 C CA . SER A 1 92 ? 7.582 16.812 -13.031 1 24.14 92 SER A CA 1
ATOM 742 C C . SER A 1 92 ? 6.402 17.312 -13.859 1 24.14 92 SER A C 1
ATOM 744 O O . SER A 1 92 ? 5.605 16.531 -14.367 1 24.14 92 SER A O 1
ATOM 746 N N . MET B 1 1 ? -9.805 23.078 16.578 1 82.38 1 MET B N 1
ATOM 747 C CA . MET B 1 1 ? -10.391 23.188 15.25 1 82.38 1 MET B CA 1
ATOM 748 C C . MET B 1 1 ? -9.953 22.031 14.367 1 82.38 1 MET B C 1
ATOM 750 O O . MET B 1 1 ? -8.766 21.719 14.289 1 82.38 1 MET B O 1
ATOM 754 N N . SER B 1 2 ? -10.953 21.203 13.969 1 90.81 2 SER B N 1
ATOM 755 C CA . SER B 1 2 ? -10.672 20.016 13.164 1 90.81 2 SER B CA 1
ATOM 756 C C . SER B 1 2 ? -10.336 20.406 11.727 1 90.81 2 SER B C 1
ATOM 758 O O . SER B 1 2 ? -10.82 21.422 11.219 1 90.81 2 SER B O 1
ATOM 760 N N . LEU B 1 3 ? -9.328 19.734 11.281 1 93.25 3 LEU B N 1
ATOM 761 C CA . LEU B 1 3 ? -8.977 19.953 9.883 1 93.25 3 LEU B CA 1
ATOM 762 C C . LEU B 1 3 ? -9.047 18.656 9.094 1 93.25 3 LEU B C 1
ATOM 764 O O . LEU B 1 3 ? -8.844 17.562 9.648 1 93.25 3 LEU B O 1
ATOM 768 N N . THR B 1 4 ? -9.453 18.797 7.777 1 95.06 4 THR B N 1
ATOM 769 C CA . THR B 1 4 ? -9.461 17.688 6.828 1 95.06 4 THR B CA 1
ATOM 770 C C . THR B 1 4 ? -8.312 17.812 5.836 1 95.06 4 THR B C 1
ATOM 772 O O . THR B 1 4 ? -8.148 18.859 5.203 1 95.06 4 THR B O 1
ATOM 775 N N . ILE B 1 5 ? -7.496 16.766 5.789 1 94.75 5 ILE B N 1
ATOM 776 C CA . ILE B 1 5 ? -6.402 16.812 4.824 1 94.75 5 ILE B CA 1
ATOM 777 C C . ILE B 1 5 ? -6.531 15.648 3.844 1 94.75 5 ILE B C 1
ATOM 779 O O . ILE B 1 5 ? -7.203 14.648 4.137 1 94.75 5 ILE B O 1
ATOM 783 N N . PHE B 1 6 ? -5.902 15.812 2.646 1 91.19 6 PHE B N 1
ATOM 784 C CA . PHE B 1 6 ? -5.883 14.797 1.6 1 91.19 6 PHE B CA 1
ATOM 785 C C . PHE B 1 6 ? -4.473 14.266 1.386 1 91.19 6 PHE B C 1
ATOM 787 O O . PHE B 1 6 ? -3.521 15.047 1.268 1 91.19 6 PHE B O 1
ATOM 794 N N . VAL B 1 7 ? -4.363 12.93 1.442 1 89.88 7 VAL B N 1
ATOM 795 C CA . VAL B 1 7 ? -3.07 12.32 1.166 1 89.88 7 VAL B CA 1
ATOM 796 C C . VAL B 1 7 ? -3.15 11.5 -0.123 1 89.88 7 VAL B C 1
ATOM 798 O O . VAL B 1 7 ? -3.906 10.531 -0.204 1 89.88 7 VAL B O 1
ATOM 801 N N . LYS B 1 8 ? -2.408 11.992 -1.152 1 82.75 8 LYS B N 1
ATOM 802 C CA . LYS B 1 8 ? -2.33 11.273 -2.422 1 82.75 8 LYS B CA 1
ATOM 803 C C . LYS B 1 8 ? -1.206 10.242 -2.402 1 82.75 8 LYS B C 1
ATOM 805 O O . LYS B 1 8 ? -0.075 10.555 -2.023 1 82.75 8 LYS B O 1
ATOM 810 N N . MET B 1 9 ? -1.637 9.016 -2.613 1 74.5 9 MET B N 1
ATOM 811 C CA . MET B 1 9 ? -0.658 7.934 -2.635 1 74.5 9 MET B CA 1
ATOM 812 C C . MET B 1 9 ? -0.159 7.68 -4.055 1 74.5 9 MET B C 1
ATOM 814 O O . MET B 1 9 ? -0.941 7.699 -5.004 1 74.5 9 MET B O 1
ATOM 818 N N . SER B 1 10 ? 1.037 7.938 -4.242 1 58.28 10 SER B N 1
ATOM 819 C CA . SER B 1 10 ? 1.627 7.684 -5.555 1 58.28 10 SER B CA 1
ATOM 820 C C . SER B 1 10 ? 1.535 6.207 -5.926 1 58.28 10 SER B C 1
ATOM 822 O O . SER B 1 10 ? 2.074 5.352 -5.223 1 58.28 10 SER B O 1
ATOM 824 N N . THR B 1 11 ? 0.426 5.797 -6.297 1 50.19 11 THR B N 1
ATOM 825 C CA . THR B 1 11 ? 0.433 4.406 -6.738 1 50.19 11 THR B CA 1
ATOM 826 C C . THR B 1 11 ? 0.853 4.305 -8.203 1 50.19 11 THR B C 1
ATOM 828 O O . THR B 1 11 ? 0.2 4.875 -9.078 1 50.19 11 THR B O 1
ATOM 831 N N . ARG B 1 12 ? 1.889 4.703 -8.617 1 46.06 12 ARG B N 1
ATOM 832 C CA . ARG B 1 12 ? 2.215 4.238 -9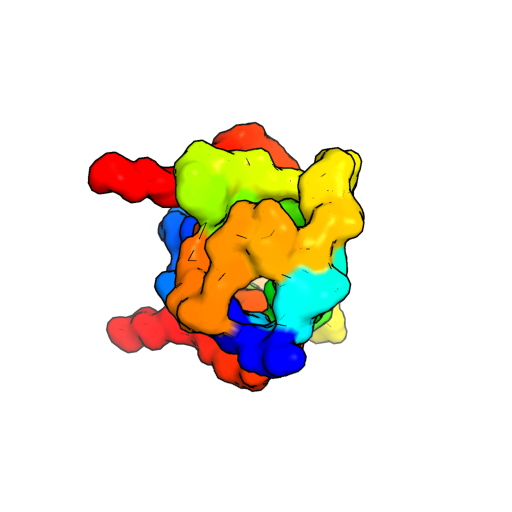.961 1 46.06 12 ARG B CA 1
ATOM 833 C C . ARG B 1 12 ? 1.763 2.795 -10.164 1 46.06 12 ARG B C 1
ATOM 835 O O . ARG B 1 12 ? 1.575 2.055 -9.195 1 46.06 12 ARG B O 1
ATOM 842 N N . ASN B 1 13 ? 1.394 2.533 -11.469 1 50.22 13 ASN B N 1
ATOM 843 C CA . ASN B 1 13 ? 1.253 1.182 -12 1 50.22 13 ASN B CA 1
ATOM 844 C C . ASN B 1 13 ? 2.242 0.218 -11.352 1 50.22 13 ASN B C 1
ATOM 846 O O . ASN B 1 13 ? 3.309 -0.053 -11.914 1 50.22 13 ASN B O 1
ATOM 850 N N . LYS B 1 14 ? 2.205 0.104 -10.062 1 61.75 14 LYS B N 1
ATOM 851 C CA . LYS B 1 14 ? 3.24 -0.659 -9.375 1 61.75 14 LYS B CA 1
ATOM 852 C C . LYS B 1 14 ? 3.006 -2.16 -9.516 1 61.75 14 LYS B C 1
ATOM 854 O O . LYS B 1 14 ? 1.875 -2.633 -9.383 1 61.75 14 LYS B O 1
ATOM 859 N N . SER B 1 15 ? 3.844 -2.693 -10.289 1 73.75 15 SER B N 1
ATOM 860 C CA . SER B 1 15 ? 3.881 -4.148 -10.391 1 73.75 15 SER B CA 1
ATOM 861 C C . SER B 1 15 ? 5.004 -4.73 -9.539 1 73.75 15 SER B C 1
ATOM 863 O O . SER B 1 15 ? 6.074 -4.129 -9.422 1 73.75 15 SER B O 1
ATOM 865 N N . GLU B 1 16 ? 4.672 -5.652 -8.82 1 82.5 16 GLU B N 1
ATOM 866 C CA . GLU B 1 16 ? 5.676 -6.426 -8.094 1 82.5 16 GLU B CA 1
ATOM 867 C C . GLU B 1 16 ? 6.051 -7.699 -8.852 1 82.5 16 GLU B C 1
ATOM 869 O O . GLU B 1 16 ? 5.184 -8.375 -9.406 1 82.5 16 GLU B O 1
ATOM 874 N N . THR B 1 17 ? 7.375 -7.887 -8.93 1 88.88 17 THR B N 1
ATOM 875 C CA . THR B 1 17 ? 7.855 -9.156 -9.477 1 88.88 17 THR B CA 1
ATOM 876 C C . THR B 1 17 ? 8.25 -10.109 -8.352 1 88.88 17 THR B C 1
ATOM 878 O O . THR B 1 17 ? 9.023 -9.742 -7.465 1 88.88 17 THR B O 1
ATOM 881 N N . ILE B 1 18 ? 7.711 -11.328 -8.43 1 91.19 18 ILE B N 1
ATOM 882 C CA . ILE B 1 18 ? 7.992 -12.312 -7.387 1 91.19 18 ILE B CA 1
ATOM 883 C C . ILE B 1 18 ? 8.562 -13.586 -8.016 1 91.19 18 ILE B C 1
ATOM 885 O O . ILE B 1 18 ? 8.023 -14.086 -9.008 1 91.19 18 ILE B O 1
ATOM 889 N N . ASN B 1 19 ? 9.633 -14.008 -7.488 1 94.69 19 ASN B N 1
ATOM 890 C CA . ASN B 1 19 ? 10.211 -15.289 -7.875 1 94.69 19 ASN B CA 1
ATOM 891 C C . ASN B 1 19 ? 9.852 -16.391 -6.875 1 94.69 19 ASN B C 1
ATOM 893 O O . ASN B 1 19 ? 10.133 -16.266 -5.684 1 94.69 19 ASN B O 1
ATOM 897 N N . ILE B 1 20 ? 9.219 -17.422 -7.418 1 96 20 ILE B N 1
ATOM 898 C CA . ILE B 1 20 ? 8.766 -18.5 -6.535 1 96 20 ILE B CA 1
ATOM 899 C C . ILE B 1 20 ? 8.93 -19.844 -7.242 1 96 20 ILE B C 1
ATOM 901 O O . ILE B 1 20 ? 9.305 -19.906 -8.414 1 96 20 ILE B O 1
ATOM 905 N N . GLN B 1 21 ? 8.695 -20.875 -6.426 1 96.94 21 GLN B N 1
ATOM 906 C CA . GLN B 1 21 ? 8.688 -22.219 -7.004 1 96.94 21 GLN B CA 1
ATOM 907 C C . GLN B 1 21 ? 7.266 -22.688 -7.297 1 96.94 21 GLN B C 1
ATOM 909 O O . GLN B 1 21 ? 6.324 -22.312 -6.594 1 96.94 21 GLN B O 1
ATOM 914 N N . LYS B 1 22 ? 7.16 -23.562 -8.297 1 95.19 22 LYS B N 1
ATOM 915 C CA . LYS B 1 22 ? 5.852 -24.094 -8.672 1 95.19 22 LYS B CA 1
ATOM 916 C C . LYS B 1 22 ? 5.242 -24.906 -7.535 1 95.19 22 LYS B C 1
ATOM 918 O O . LYS B 1 22 ? 4.02 -25.047 -7.449 1 95.19 22 LYS B O 1
ATOM 923 N N . THR B 1 23 ? 6.113 -25.422 -6.605 1 96.75 23 THR B N 1
ATOM 924 C CA . THR B 1 23 ? 5.652 -26.297 -5.535 1 96.75 23 THR B CA 1
ATOM 925 C C . THR B 1 23 ? 5.348 -25.484 -4.273 1 96.75 23 THR B C 1
ATOM 927 O O . THR B 1 23 ? 4.879 -26.047 -3.277 1 96.75 23 THR B O 1
ATOM 930 N N . ASP B 1 24 ? 5.699 -24.219 -4.352 1 97.31 24 ASP B N 1
ATOM 931 C CA . ASP B 1 24 ? 5.355 -23.391 -3.203 1 97.31 24 ASP B CA 1
ATOM 932 C C . ASP B 1 24 ? 3.844 -23.297 -3.023 1 97.31 24 ASP B C 1
ATOM 934 O O . ASP B 1 24 ? 3.086 -23.469 -3.982 1 97.31 24 ASP B O 1
ATOM 938 N N . GLU B 1 25 ? 3.457 -23.094 -1.81 1 97.56 25 GLU B N 1
ATOM 939 C CA . GLU B 1 25 ? 2.053 -22.781 -1.561 1 97.56 25 GLU B CA 1
ATOM 940 C C . GLU B 1 25 ? 1.692 -21.391 -2.078 1 97.56 25 GLU B C 1
ATOM 942 O O . GLU B 1 25 ? 2.521 -20.484 -2.053 1 97.56 25 GLU B O 1
ATOM 947 N N . PHE B 1 26 ? 0.453 -21.203 -2.426 1 97.12 26 PHE B N 1
ATOM 948 C CA . PHE B 1 26 ? -0.057 -19.906 -2.871 1 97.12 26 PHE B CA 1
ATOM 949 C C . PHE B 1 26 ? 0.159 -18.844 -1.803 1 97.12 26 PHE B C 1
ATOM 951 O O . PHE B 1 26 ? 0.399 -17.672 -2.121 1 97.12 26 PHE B O 1
ATOM 958 N N . LEU B 1 27 ? 0.133 -19.25 -0.51 1 97.5 27 LEU B N 1
ATOM 959 C CA . LEU B 1 27 ? 0.311 -18.375 0.643 1 97.5 27 LEU B CA 1
ATOM 960 C C . LEU B 1 27 ? 1.638 -17.625 0.559 1 97.5 27 LEU B C 1
ATOM 962 O O . LEU B 1 27 ? 1.744 -16.484 1.018 1 97.5 27 LEU B O 1
ATOM 966 N N . ARG B 1 28 ? 2.551 -18.234 -0.08 1 96.69 28 ARG B N 1
ATOM 967 C CA . ARG B 1 28 ? 3.875 -17.625 -0.187 1 96.69 28 ARG B CA 1
ATOM 968 C C . ARG B 1 28 ? 3.816 -16.312 -0.948 1 96.69 28 ARG B C 1
ATOM 970 O O . ARG B 1 28 ? 4.555 -15.375 -0.636 1 96.69 28 ARG B O 1
ATOM 977 N N . ILE B 1 29 ? 2.951 -16.172 -1.924 1 95.88 29 ILE B N 1
ATOM 978 C CA . ILE B 1 29 ? 2.803 -14.945 -2.709 1 95.88 29 ILE B CA 1
ATOM 979 C C . ILE B 1 29 ? 2.283 -13.82 -1.817 1 95.88 29 ILE B C 1
ATOM 981 O O . ILE B 1 29 ? 2.809 -12.703 -1.846 1 95.88 29 ILE B O 1
ATOM 985 N N . PHE B 1 30 ? 1.393 -14.133 -1.009 1 93.5 30 PHE B N 1
ATOM 986 C CA . PHE B 1 30 ? 0.854 -13.164 -0.068 1 93.5 30 PHE B CA 1
ATOM 987 C C . PHE B 1 30 ? 1.934 -12.688 0.896 1 93.5 30 PHE B C 1
ATOM 989 O O . PHE B 1 30 ? 2.064 -11.484 1.145 1 93.5 30 PHE B O 1
ATOM 9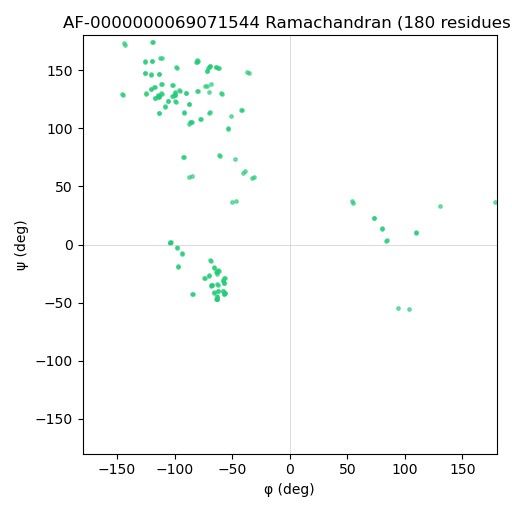96 N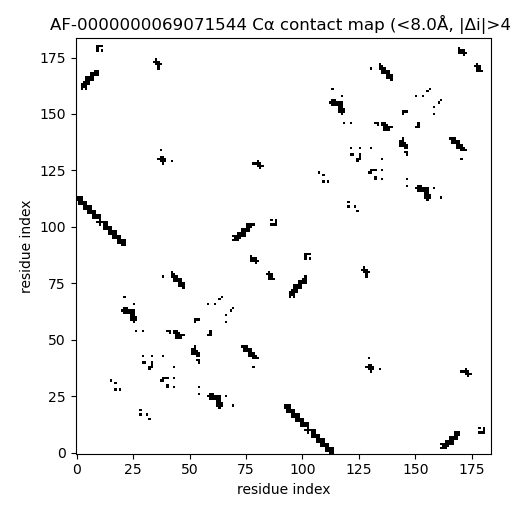 N . GLU B 1 31 ? 2.635 -13.656 1.398 1 94 31 GLU B N 1
ATOM 997 C CA . GLU B 1 31 ? 3.688 -13.328 2.355 1 94 31 GLU B CA 1
ATOM 998 C C . GLU B 1 31 ? 4.762 -12.461 1.717 1 94 31 GLU B C 1
ATOM 1000 O O . GLU B 1 31 ? 5.258 -11.516 2.34 1 94 31 GLU B O 1
ATOM 1005 N N . ALA B 1 32 ? 5.062 -12.82 0.49 1 90.56 32 ALA B N 1
ATOM 1006 C CA . ALA B 1 32 ? 6.055 -12.031 -0.236 1 90.56 32 ALA B CA 1
ATOM 1007 C C . ALA B 1 32 ? 5.566 -10.602 -0.443 1 90.56 32 ALA B C 1
ATOM 1009 O O . ALA B 1 32 ? 6.309 -9.641 -0.207 1 90.56 32 ALA B O 1
ATOM 1010 N N . LEU B 1 33 ? 4.391 -10.484 -0.815 1 87.12 33 LEU B N 1
ATOM 1011 C CA . LEU B 1 33 ? 3.799 -9.172 -1.048 1 87.12 33 LEU B CA 1
ATOM 1012 C C . LEU B 1 33 ? 3.74 -8.367 0.245 1 87.12 33 LEU B C 1
ATOM 1014 O O . LEU B 1 33 ? 4.07 -7.176 0.255 1 87.12 33 LEU B O 1
ATOM 1018 N N . ALA B 1 34 ? 3.275 -8.992 1.306 1 84.5 34 ALA B N 1
ATOM 1019 C CA . ALA B 1 34 ? 3.184 -8.32 2.598 1 84.5 34 ALA B CA 1
ATOM 1020 C C . ALA B 1 34 ? 4.543 -7.781 3.035 1 84.5 34 ALA B C 1
ATOM 1022 O O . ALA B 1 34 ? 4.633 -6.68 3.576 1 84.5 34 ALA B O 1
ATOM 1023 N N . GLY B 1 35 ? 5.527 -8.555 2.836 1 80.06 35 GLY B N 1
ATOM 1024 C CA . GLY B 1 35 ? 6.871 -8.141 3.197 1 80.06 35 GLY B CA 1
ATOM 1025 C C . GLY B 1 35 ? 7.406 -7.02 2.33 1 80.06 35 GLY B C 1
ATOM 1026 O O . GLY B 1 35 ? 8.094 -6.121 2.82 1 80.06 35 GLY B O 1
ATOM 1027 N N . ARG B 1 36 ? 7.008 -7.098 1.082 1 76.75 36 ARG B N 1
ATOM 1028 C CA . ARG B 1 36 ? 7.574 -6.164 0.114 1 76.75 36 ARG B CA 1
ATOM 1029 C C . ARG B 1 36 ? 6.816 -4.84 0.123 1 76.75 36 ARG B C 1
ATOM 1031 O O . ARG B 1 36 ? 7.426 -3.768 0.074 1 76.75 36 ARG B O 1
ATOM 1038 N N . VAL B 1 37 ? 5.535 -4.855 0.182 1 72.06 37 VAL B N 1
ATOM 1039 C CA . VAL B 1 37 ? 4.703 -3.664 0.052 1 72.06 37 VAL B CA 1
ATOM 1040 C C . VAL B 1 37 ? 4.332 -3.139 1.437 1 72.06 37 VAL B C 1
ATOM 1042 O O . VAL B 1 37 ? 4.051 -1.948 1.601 1 72.06 37 VAL B O 1
ATOM 1045 N N . GLY B 1 38 ? 4.457 -4.004 2.422 1 73.38 38 GLY B N 1
ATOM 1046 C CA . GLY B 1 38 ? 4.156 -3.578 3.779 1 73.38 38 GLY B CA 1
ATOM 1047 C C . GLY B 1 38 ? 2.668 -3.57 4.086 1 73.38 38 GLY B C 1
ATOM 1048 O O . GLY B 1 38 ? 2.219 -2.857 4.984 1 73.38 38 GLY B O 1
ATOM 1049 N N . ILE B 1 39 ? 1.87 -4.156 3.301 1 76 39 ILE B N 1
ATOM 1050 C CA . ILE B 1 39 ? 0.439 -4.324 3.529 1 76 39 ILE B CA 1
ATOM 1051 C C . ILE B 1 39 ? 0.186 -5.637 4.273 1 76 39 ILE B C 1
ATOM 1053 O O . ILE B 1 39 ? 0.753 -6.672 3.926 1 76 39 ILE B O 1
ATOM 1057 N N . GLU B 1 40 ? -0.575 -5.488 5.293 1 81.06 40 GLU B N 1
ATOM 1058 C CA . GLU B 1 40 ? -0.875 -6.688 6.07 1 81.06 40 GLU B CA 1
ATOM 1059 C C . GLU B 1 40 ? -1.616 -7.719 5.227 1 81.06 40 GLU B C 1
ATOM 1061 O O . GLU B 1 40 ? -2.428 -7.363 4.367 1 81.06 40 GLU B O 1
ATOM 1066 N N . LEU B 1 41 ? -1.476 -8.984 5.52 1 87.94 41 LEU B N 1
ATOM 1067 C CA . LEU B 1 41 ? -2.035 -10.109 4.773 1 87.94 41 LEU B CA 1
ATOM 1068 C C . LEU B 1 41 ? -3.553 -9.992 4.676 1 87.94 41 LEU B C 1
ATOM 1070 O O . LEU B 1 41 ? -4.137 -10.305 3.635 1 87.94 41 LEU B O 1
ATOM 1074 N N . GLN B 1 42 ? -4.141 -9.57 5.785 1 85.25 42 GLN B N 1
ATOM 1075 C CA . GLN B 1 42 ? -5.598 -9.539 5.863 1 85.25 42 GLN B CA 1
ATOM 1076 C C . GLN B 1 42 ? -6.176 -8.469 4.941 1 85.25 42 GLN B C 1
ATOM 1078 O O . GLN B 1 42 ? -7.375 -8.477 4.648 1 85.25 42 GLN B O 1
ATOM 1083 N N . HIS B 1 43 ? -5.348 -7.594 4.469 1 80.75 43 HIS B N 1
ATOM 1084 C CA . HIS B 1 43 ? -5.801 -6.5 3.619 1 80.75 43 HIS B CA 1
ATOM 1085 C C . HIS B 1 43 ? -5.457 -6.758 2.156 1 80.75 43 HIS B C 1
ATOM 1087 O O . HIS B 1 43 ? -5.77 -5.941 1.286 1 80.75 43 HIS B O 1
ATOM 1093 N N . ILE B 1 44 ? -4.852 -7.898 1.864 1 85 44 ILE B N 1
ATOM 1094 C CA . ILE B 1 44 ? -4.445 -8.234 0.503 1 85 44 ILE B CA 1
ATOM 1095 C C . ILE B 1 44 ? -5.449 -9.203 -0.112 1 85 44 ILE B C 1
ATOM 1097 O O . ILE B 1 44 ? -5.801 -10.211 0.502 1 85 44 ILE B O 1
ATOM 1101 N N . ARG B 1 45 ? -5.965 -8.883 -1.299 1 88.88 45 ARG B N 1
ATOM 1102 C CA . ARG B 1 45 ? -6.707 -9.781 -2.174 1 88.88 45 ARG B CA 1
ATOM 1103 C C . ARG B 1 45 ? -6.023 -9.914 -3.531 1 88.88 45 ARG B C 1
ATOM 1105 O O . ARG B 1 45 ? -5.59 -8.914 -4.113 1 88.88 45 ARG B O 1
ATOM 1112 N N . LEU B 1 46 ? -5.926 -11.141 -3.959 1 92.44 46 LEU B N 1
ATOM 1113 C CA . LEU B 1 46 ? -5.324 -11.391 -5.266 1 92.44 46 LEU B CA 1
ATOM 1114 C C . LEU B 1 46 ? -6.367 -11.891 -6.258 1 92.44 46 LEU B C 1
ATOM 1116 O O . LEU B 1 46 ? -7.23 -12.695 -5.902 1 92.44 46 LEU B O 1
ATOM 1120 N N . THR B 1 47 ? -6.289 -11.383 -7.438 1 93.38 47 THR B N 1
ATOM 1121 C CA . THR B 1 47 ? -7.133 -11.867 -8.523 1 93.38 47 THR B CA 1
ATOM 1122 C C . THR B 1 47 ? -6.297 -12.547 -9.602 1 93.38 47 THR B C 1
ATOM 1124 O O . THR B 1 47 ? -5.289 -12 -10.047 1 93.38 47 THR B O 1
ATOM 1127 N N . PHE B 1 48 ? -6.742 -13.789 -9.922 1 95.38 48 PHE B N 1
ATOM 1128 C CA . PHE B 1 48 ? -6.117 -14.578 -10.977 1 95.38 48 PHE B CA 1
ATOM 1129 C C . PHE B 1 48 ? -7.152 -15.406 -11.719 1 95.38 48 PHE B C 1
ATOM 1131 O O . PHE B 1 48 ? -7.984 -16.078 -11.102 1 95.38 48 PHE B O 1
ATOM 1138 N N . SER B 1 49 ? -7.086 -15.266 -12.977 1 95.12 49 SER B N 1
ATOM 1139 C CA . SER B 1 49 ? -7.988 -16.031 -13.828 1 95.12 49 SER B CA 1
ATOM 1140 C C . SER B 1 49 ? -9.445 -15.812 -13.43 1 95.12 49 SER B C 1
ATOM 1142 O O . SER B 1 49 ? -10.219 -16.766 -13.352 1 95.12 49 SER B O 1
ATOM 1144 N N . GLY B 1 50 ? -9.711 -14.719 -13.062 1 93.06 50 GLY B N 1
ATOM 1145 C CA . GLY B 1 50 ? -11.078 -14.32 -12.781 1 93.06 50 GLY B CA 1
ATOM 1146 C C . GLY B 1 50 ? -11.531 -14.695 -11.383 1 93.06 50 GLY B C 1
ATOM 1147 O O . GLY B 1 50 ? -12.688 -14.469 -11.016 1 93.06 50 GLY B O 1
ATOM 1148 N N . LYS B 1 51 ? -10.648 -15.227 -10.633 1 94.5 51 LYS B N 1
ATOM 1149 C CA . LYS B 1 51 ? -10.992 -15.609 -9.266 1 94.5 51 LYS B CA 1
ATOM 1150 C C . LYS B 1 51 ? -10.234 -14.758 -8.25 1 94.5 51 LYS B C 1
ATOM 1152 O O . LYS B 1 51 ? -9.055 -14.445 -8.453 1 94.5 51 LYS B O 1
ATOM 1157 N N . GLU B 1 52 ? -10.93 -14.516 -7.113 1 93.19 52 GLU B N 1
ATOM 1158 C CA . GLU B 1 52 ? -10.312 -13.781 -6.012 1 93.19 52 GLU B CA 1
ATOM 1159 C C . GLU B 1 52 ? -9.859 -14.727 -4.906 1 93.19 52 GLU B C 1
ATOM 1161 O O . GLU B 1 52 ? -10.578 -15.656 -4.531 1 93.19 52 GLU B O 1
ATOM 1166 N N . TYR B 1 53 ? -8.617 -14.406 -4.406 1 94.81 53 TYR B N 1
ATOM 1167 C CA . TYR B 1 53 ? -8.023 -15.25 -3.377 1 94.81 53 TYR B CA 1
ATOM 1168 C C . TYR B 1 53 ? -7.629 -14.43 -2.158 1 94.81 53 TYR B C 1
ATOM 1170 O O . TYR B 1 53 ? -7.164 -13.297 -2.293 1 94.81 53 TYR B O 1
ATOM 1178 N N . ARG B 1 54 ? -7.742 -15.117 -0.975 1 93.94 54 ARG B N 1
ATOM 1179 C CA . ARG B 1 54 ? -7.266 -14.555 0.284 1 93.94 54 ARG B CA 1
ATOM 1180 C C . ARG B 1 54 ? -6.293 -15.5 0.977 1 93.94 54 ARG B C 1
ATOM 1182 O O . ARG B 1 54 ? -6.301 -16.703 0.713 1 93.94 54 ARG B O 1
ATOM 1189 N N . HIS B 1 55 ? -5.527 -14.828 1.815 1 95.75 55 HIS B N 1
ATOM 1190 C CA . HIS B 1 55 ? -4.449 -15.57 2.459 1 95.75 55 HIS B CA 1
ATOM 1191 C C . HIS B 1 55 ? -5 -16.641 3.4 1 95.75 55 HIS B C 1
ATOM 1193 O O . HIS B 1 55 ? -4.297 -17.594 3.744 1 95.75 55 HIS B O 1
ATOM 1199 N N . ASP B 1 56 ? -6.23 -16.531 3.83 1 96.31 56 ASP B N 1
ATOM 1200 C CA . ASP B 1 56 ? -6.801 -17.422 4.84 1 96.31 56 ASP B CA 1
ATOM 1201 C C . ASP B 1 56 ? -7.723 -18.453 4.203 1 96.31 56 ASP B C 1
ATOM 1203 O O . ASP B 1 56 ? -8.375 -19.234 4.91 1 96.31 56 ASP B O 1
ATOM 1207 N N . GLN B 1 57 ? -7.883 -18.5 2.941 1 96.69 57 GLN B N 1
ATOM 1208 C CA . GLN B 1 57 ? -8.703 -19.469 2.221 1 96.69 57 GLN B CA 1
ATOM 1209 C C . GLN B 1 57 ? -7.957 -20.781 2.023 1 96.69 57 GLN B C 1
ATOM 1211 O O . GLN B 1 57 ? -6.727 -20.812 2.033 1 96.69 57 GLN B O 1
ATOM 1216 N N . PRO B 1 58 ? -8.695 -21.938 1.814 1 96.75 58 PRO B N 1
ATOM 1217 C CA . PRO B 1 58 ? -8.062 -23.234 1.575 1 96.75 58 PRO B CA 1
ATOM 1218 C C . PRO B 1 58 ? -7.121 -23.219 0.373 1 96.75 58 PRO B C 1
ATOM 1220 O O . PRO B 1 58 ? -6.098 -23.906 0.379 1 96.75 58 PRO B O 1
ATOM 1223 N N . GLU B 1 59 ? -7.426 -22.469 -0.597 1 96.62 59 GLU B N 1
ATOM 1224 C CA . GLU B 1 59 ? -6.617 -22.391 -1.81 1 96.62 59 GLU B CA 1
ATOM 1225 C C . GLU B 1 59 ? -5.223 -21.844 -1.508 1 96.62 59 GLU B C 1
ATOM 1227 O O . GLU B 1 59 ? -4.273 -22.125 -2.246 1 96.62 59 GLU B O 1
ATOM 1232 N N . ALA B 1 60 ? -5.141 -21.094 -0.402 1 96.88 60 ALA B N 1
ATOM 1233 C CA . ALA B 1 60 ? -3.854 -20.516 -0.015 1 96.88 60 ALA B CA 1
ATOM 1234 C C . ALA B 1 60 ? -2.838 -21.625 0.285 1 96.88 60 ALA B C 1
ATOM 1236 O O . ALA B 1 60 ? -1.629 -21.406 0.169 1 96.88 60 ALA B O 1
ATOM 1237 N N . ARG B 1 61 ? -3.309 -22.812 0.603 1 97.19 61 ARG B N 1
ATOM 1238 C CA . ARG B 1 61 ? -2.426 -23.906 1.007 1 97.19 61 ARG B CA 1
ATOM 1239 C C . ARG B 1 61 ? -2.143 -24.844 -0.162 1 97.19 61 ARG B C 1
ATOM 1241 O O . ARG B 1 61 ? -1.387 -25.797 -0.023 1 97.19 61 ARG B O 1
ATOM 1248 N N . LYS B 1 62 ? -2.744 -24.578 -1.276 1 97.62 62 LYS B N 1
ATOM 1249 C CA . LYS B 1 62 ? -2.451 -25.344 -2.486 1 97.62 62 LYS B CA 1
ATOM 1250 C C . LYS B 1 62 ? -1.156 -24.859 -3.137 1 97.62 62 LYS B C 1
ATOM 1252 O O . LYS B 1 62 ? -0.732 -23.719 -2.928 1 97.62 62 LYS B O 1
ATOM 1257 N N . ARG B 1 63 ? -0.63 -25.766 -3.906 1 97.31 63 ARG B N 1
ATOM 1258 C CA . ARG B 1 63 ? 0.573 -25.391 -4.641 1 97.31 63 ARG B CA 1
ATOM 1259 C C . ARG B 1 63 ? 0.246 -24.406 -5.762 1 97.31 63 ARG B C 1
ATOM 1261 O O . ARG B 1 63 ? -0.842 -24.453 -6.34 1 97.31 63 ARG B O 1
ATOM 1268 N N . VAL B 1 64 ? 1.193 -23.531 -6.094 1 97 64 VAL B N 1
ATOM 1269 C CA . VAL B 1 64 ? 1.067 -22.5 -7.125 1 97 64 VAL B CA 1
ATOM 1270 C C . VAL B 1 64 ? 0.688 -23.156 -8.453 1 97 64 VAL B C 1
ATOM 1272 O O . VAL B 1 64 ? -0.22 -22.688 -9.148 1 97 64 VAL B O 1
ATOM 1275 N N . GLU B 1 65 ? 1.286 -24.266 -8.766 1 95.81 65 GLU B N 1
ATOM 1276 C CA . GLU B 1 65 ? 0.99 -24.953 -10.016 1 95.81 65 GLU B CA 1
ATOM 1277 C C . GLU B 1 65 ? -0.431 -25.516 -10.023 1 95.81 65 GLU B C 1
ATOM 1279 O O . GLU B 1 65 ? -1.072 -25.594 -11.07 1 95.81 65 GLU B O 1
ATOM 1284 N N . ASP B 1 66 ? -0.864 -25.938 -8.875 1 96.94 66 ASP B N 1
ATOM 1285 C CA . ASP B 1 66 ? -2.205 -26.5 -8.773 1 96.94 66 ASP B CA 1
ATOM 1286 C C . ASP B 1 66 ? -3.271 -25.422 -8.945 1 96.94 66 ASP B C 1
ATOM 1288 O O . ASP B 1 66 ? -4.398 -25.719 -9.359 1 96.94 66 ASP B O 1
ATOM 1292 N N . ILE B 1 67 ? -2.902 -24.25 -8.625 1 96.31 67 ILE B N 1
ATOM 1293 C CA . ILE B 1 67 ? -3.787 -23.109 -8.812 1 96.31 67 ILE B CA 1
ATOM 1294 C C . ILE B 1 67 ? -3.861 -22.75 -10.297 1 96.31 67 ILE B C 1
ATOM 1296 O O . ILE B 1 67 ? -4.844 -22.156 -10.75 1 96.31 67 ILE B O 1
ATOM 1300 N N . GLY B 1 68 ? -2.838 -23.016 -11.016 1 96.75 68 GLY B N 1
ATOM 1301 C CA . GLY B 1 68 ? -2.816 -22.734 -12.445 1 96.75 68 GLY B CA 1
ATOM 1302 C C . GLY B 1 68 ? -1.888 -21.578 -12.805 1 96.75 68 GLY B C 1
ATOM 1303 O O . GLY B 1 68 ? -1.892 -21.109 -13.945 1 96.75 68 GLY B O 1
ATOM 1304 N N . ILE B 1 69 ? -1.114 -21.172 -11.891 1 96.69 69 ILE B N 1
ATOM 1305 C CA . ILE B 1 69 ? -0.17 -20.094 -12.141 1 96.69 69 ILE B CA 1
ATOM 1306 C C . ILE B 1 69 ? 1.062 -20.641 -12.859 1 96.69 69 ILE B C 1
ATOM 1308 O O . ILE B 1 69 ? 1.621 -21.656 -12.453 1 96.69 69 ILE B O 1
ATOM 1312 N N . LYS B 1 70 ? 1.421 -19.969 -13.883 1 95.88 70 LYS B N 1
ATOM 1313 C CA . LYS B 1 70 ? 2.559 -20.344 -14.711 1 95.88 70 LYS B CA 1
ATOM 1314 C C . LYS B 1 70 ? 3.633 -19.266 -14.711 1 95.88 70 LYS B C 1
ATOM 1316 O O . LYS B 1 70 ? 3.459 -18.203 -14.094 1 95.88 70 LYS B O 1
ATOM 1321 N N . ASP B 1 71 ? 4.719 -19.625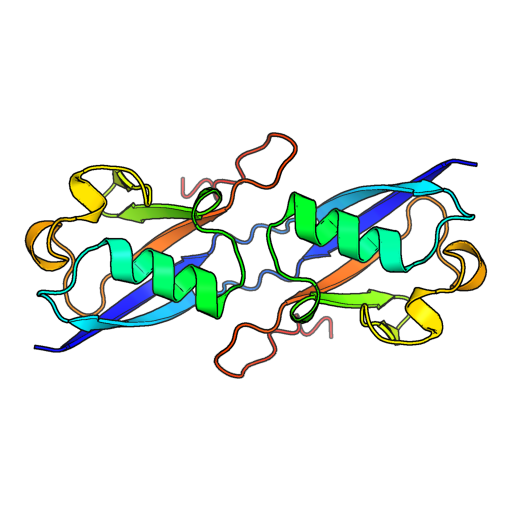 -15.359 1 96.06 71 ASP B N 1
ATOM 1322 C CA . ASP B 1 71 ? 5.793 -18.656 -15.5 1 96.06 71 ASP B CA 1
ATOM 1323 C C . ASP B 1 71 ? 5.309 -17.406 -16.25 1 96.06 71 ASP B C 1
ATOM 1325 O O . ASP B 1 71 ? 4.598 -17.516 -17.25 1 96.06 71 ASP B O 1
ATOM 1329 N N . ARG B 1 72 ? 5.598 -16.281 -15.656 1 95.81 72 ARG B N 1
ATOM 1330 C CA . ARG B 1 72 ? 5.301 -14.969 -16.219 1 95.81 72 ARG B CA 1
ATOM 1331 C C . ARG B 1 72 ? 3.809 -14.664 -16.141 1 95.81 72 ARG B C 1
ATOM 1333 O O . ARG B 1 72 ? 3.297 -13.844 -16.906 1 95.81 72 ARG B O 1
ATOM 1340 N N . SER B 1 73 ? 3.137 -15.328 -15.227 1 95.69 73 SER B N 1
ATOM 1341 C CA . SER B 1 73 ? 1.734 -14.992 -15 1 95.69 73 SER B CA 1
ATOM 1342 C C . SER B 1 73 ? 1.593 -13.625 -14.352 1 95.69 73 SER B C 1
ATOM 1344 O O . SER B 1 73 ? 2.492 -13.172 -13.641 1 95.69 73 SER B O 1
ATOM 1346 N N . THR B 1 74 ? 0.37 -13.039 -14.641 1 94.06 74 THR B N 1
ATOM 1347 C CA . THR B 1 74 ? 0.027 -11.773 -14.016 1 94.06 74 THR B CA 1
ATOM 1348 C C . THR B 1 74 ? -1.154 -11.938 -13.062 1 94.06 74 THR B C 1
ATOM 1350 O O . THR B 1 74 ? -2.191 -12.484 -13.438 1 94.06 74 THR B O 1
ATOM 1353 N N . LEU B 1 75 ? -0.897 -11.477 -11.844 1 93 75 LEU B N 1
ATOM 1354 C CA . LEU B 1 75 ? -1.963 -11.367 -10.852 1 93 75 LEU B CA 1
ATOM 1355 C C . LEU B 1 75 ? -2.287 -9.914 -10.555 1 93 75 LEU B C 1
ATOM 1357 O O . LEU B 1 75 ? -1.474 -9.023 -10.82 1 93 75 LEU B O 1
ATOM 1361 N N . PHE B 1 76 ? -3.482 -9.734 -10.008 1 88.19 76 PHE B N 1
ATOM 1362 C CA . PHE B 1 76 ? -3.881 -8.398 -9.578 1 88.19 76 PHE B CA 1
ATOM 1363 C C . PHE B 1 76 ? -4.109 -8.359 -8.07 1 88.19 76 PHE B C 1
ATOM 1365 O O . PHE B 1 76 ? -4.691 -9.281 -7.504 1 88.19 76 PHE B O 1
ATOM 1372 N N . MET B 1 77 ? -3.594 -7.32 -7.508 1 86.31 77 MET B N 1
ATOM 1373 C CA . MET B 1 77 ? -3.742 -7.156 -6.066 1 86.31 77 MET B CA 1
ATOM 1374 C C . MET B 1 77 ? -4.66 -5.984 -5.738 1 86.31 77 MET B C 1
ATOM 1376 O O . MET B 1 77 ? -4.484 -4.887 -6.273 1 86.31 77 MET B O 1
ATOM 1380 N N . VAL B 1 78 ? -5.594 -6.277 -4.887 1 79.38 78 VAL B N 1
ATOM 1381 C CA . VAL B 1 78 ? -6.438 -5.238 -4.305 1 79.38 78 VAL B CA 1
ATOM 1382 C C . VAL B 1 78 ? -6.23 -5.195 -2.791 1 79.38 78 VAL B C 1
ATOM 1384 O O . VAL B 1 78 ? -6.191 -6.238 -2.135 1 79.38 78 VAL B O 1
ATOM 1387 N N . SER B 1 79 ? -5.91 -3.959 -2.357 1 74 79 SER B N 1
ATOM 1388 C CA . SER B 1 79 ? -5.805 -3.781 -0.914 1 74 79 SER B CA 1
ATOM 1389 C C . SER B 1 79 ? -6.973 -2.965 -0.369 1 74 79 SER B C 1
ATOM 1391 O O . SER B 1 79 ? -7.422 -2.014 -1.011 1 74 79 SER B O 1
ATOM 1393 N N . ARG B 1 80 ? -7.852 -3.453 0.529 1 61.75 80 ARG B N 1
ATOM 1394 C CA . ARG B 1 80 ? -8.969 -2.75 1.149 1 61.75 80 ARG B CA 1
ATOM 1395 C C . ARG B 1 80 ? -8.516 -1.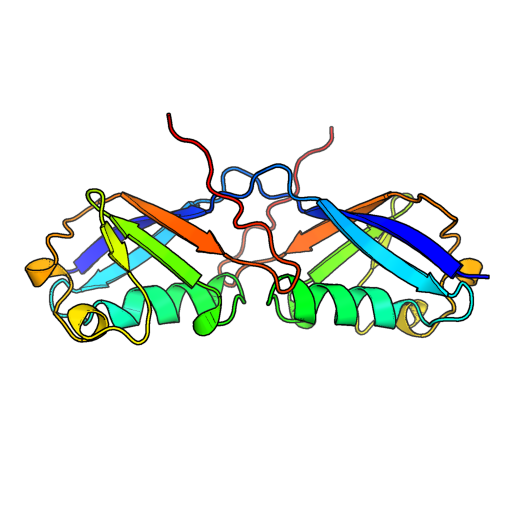973 2.379 1 61.75 80 ARG B C 1
ATOM 1397 O O . ARG B 1 80 ? -7.895 -2.537 3.283 1 61.75 80 ARG B O 1
ATOM 1404 N N . LEU B 1 81 ? -8.414 -0.586 2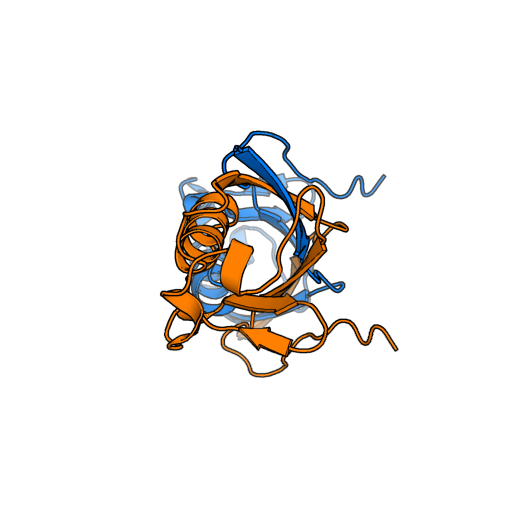.27 1 53.72 81 LEU B N 1
ATOM 1405 C CA . LEU B 1 81 ? -8.078 0.267 3.402 1 53.72 81 LEU B CA 1
ATOM 1406 C C . LEU B 1 81 ? -9.227 0.323 4.406 1 53.72 81 LEU B C 1
ATOM 1408 O O . LEU B 1 81 ? -10.391 0.171 4.031 1 53.72 81 LEU B O 1
ATOM 1412 N N . PRO B 1 82 ? -8.922 0.132 5.637 1 47.22 82 PRO B N 1
ATOM 1413 C CA . PRO B 1 82 ? -9.914 0.303 6.703 1 47.22 82 PRO B CA 1
ATOM 1414 C C . PRO B 1 82 ? -10.703 1.603 6.566 1 47.22 82 PRO B C 1
ATOM 1416 O O . PRO B 1 82 ? -10.117 2.676 6.426 1 47.22 82 PRO B O 1
ATOM 1419 N N . GLY B 1 83 ? -11.609 1.947 5.77 1 48 83 GLY B N 1
ATOM 1420 C CA . GLY B 1 83 ? -12.57 3.004 5.496 1 48 83 GLY B CA 1
ATOM 1421 C C . GLY B 1 83 ? -13.391 2.752 4.246 1 48 83 GLY B C 1
ATOM 1422 O O . GLY B 1 83 ? -14.219 3.584 3.859 1 48 83 GLY B O 1
ATOM 1423 N N . GLY B 1 84 ? -13.805 1.669 3.859 1 44.53 84 GLY B N 1
ATOM 1424 C CA . GLY B 1 84 ? -14.836 0.976 3.109 1 44.53 84 GLY B CA 1
ATOM 1425 C C . GLY B 1 84 ? -14.461 0.723 1.662 1 44.53 84 GLY B C 1
ATOM 1426 O O . GLY B 1 84 ? -15.062 -0.124 0.998 1 44.53 84 GLY B O 1
ATOM 1427 N N . THR B 1 85 ? -14.07 1.693 0.792 1 40.56 85 THR B N 1
ATOM 1428 C CA . THR B 1 85 ? -14.367 1.412 -0.609 1 40.56 85 THR B CA 1
ATOM 1429 C C . THR B 1 85 ? -13.258 0.572 -1.237 1 40.56 85 THR B C 1
ATOM 1431 O O . THR B 1 85 ? -12.07 0.884 -1.085 1 40.56 85 THR B O 1
ATOM 1434 N N . ASP B 1 86 ? -13.633 -0.689 -1.401 1 45.47 86 ASP B N 1
ATOM 1435 C CA . ASP B 1 86 ? -12.781 -1.521 -2.248 1 45.47 86 ASP B CA 1
ATOM 1436 C C . ASP B 1 86 ? -12.328 -0.758 -3.49 1 45.47 86 ASP B C 1
ATOM 1438 O O . ASP B 1 86 ? -13.109 -0.007 -4.082 1 45.47 86 ASP B O 1
ATOM 1442 N N . HIS B 1 87 ? -11.164 -0.51 -3.658 1 40.41 87 HIS B N 1
ATOM 1443 C CA . HIS B 1 87 ? -10.797 0.166 -4.898 1 40.41 87 HIS B CA 1
ATOM 1444 C C . HIS B 1 87 ? -10.422 -0.836 -5.98 1 40.41 87 HIS B C 1
ATOM 1446 O O . HIS B 1 87 ? -9.5 -1.641 -5.797 1 40.41 87 HIS B O 1
ATOM 1452 N N . TYR B 1 88 ? -11.414 -1.512 -6.57 1 37.41 88 TYR B N 1
ATOM 1453 C CA . TYR B 1 88 ? -11.188 -2.348 -7.746 1 37.41 88 TYR B CA 1
ATOM 1454 C C . TYR B 1 88 ? -10.859 -1.494 -8.969 1 37.41 88 TYR B C 1
ATOM 1456 O O . TYR B 1 88 ? -11.367 -0.379 -9.109 1 37.41 88 TYR B O 1
ATOM 1464 N N . ASP B 1 89 ? -9.727 -1.566 -9.484 1 36.03 89 ASP B N 1
ATOM 1465 C CA . ASP B 1 89 ? -9.672 -1.05 -10.852 1 36.03 89 ASP B CA 1
ATOM 1466 C C . ASP B 1 89 ? -10.719 -1.717 -11.734 1 36.03 89 ASP B C 1
ATOM 1468 O O . ASP B 1 89 ? -10.852 -2.943 -11.734 1 36.03 89 ASP B O 1
ATOM 1472 N N . ALA B 1 90 ? -11.867 -1.087 -11.984 1 29.69 90 ALA B N 1
ATOM 1473 C CA . ALA B 1 90 ? -12.766 -1.532 -13.047 1 29.69 90 ALA B CA 1
ATOM 1474 C C . ALA B 1 90 ? -11.984 -1.946 -14.289 1 29.69 90 ALA B C 1
ATOM 1476 O O . ALA B 1 90 ? -11.352 -1.111 -14.938 1 29.69 90 ALA B O 1
ATOM 1477 N N . LEU B 1 91 ? -11.156 -2.871 -14.352 1 26.66 91 LEU B N 1
ATOM 1478 C CA . LEU B 1 91 ? -10.836 -3.424 -15.664 1 26.66 91 LEU B CA 1
ATOM 1479 C C . LEU B 1 91 ? -12.102 -3.777 -16.438 1 26.66 91 LEU B C 1
ATOM 1481 O O . LEU B 1 91 ? -12.039 -4.383 -17.5 1 26.66 91 LEU B O 1
ATOM 1485 N N . SER B 1 92 ? -13.148 -3.031 -16.344 1 24.2 92 SER B N 1
ATOM 1486 C CA . SER B 1 92 ? -13.969 -3.332 -17.516 1 24.2 92 SER B CA 1
ATOM 1487 C C . SER B 1 92 ? -13.281 -2.877 -18.797 1 24.2 92 SER B C 1
ATOM 1489 O O . SER B 1 92 ? -12.625 -1.837 -18.828 1 24.2 92 SER B O 1
#

Foldseek 3Di:
DDDDDDDDDPPPVDDDDDDDDQFDFLLVVLVVCCVVVVADQQQKWKDDPRDIDGNPDPSRGGGNVVVPDDPPDDMDIWGDPPPDDGPDPPPD/DDDDDDDDDPPPVDDDDDDDDQQDFLLVVLVVCCVVVVADQQQKWKDDPRDIDGNPDPSRGGGNVVVPDDPPDDMDIWGDPPPDDGPDPPPD

Radius of gyration: 17.97 Å; Cα contacts (8 Å, |Δi|>4): 372; chains: 2; bounding box: 30×51×35 Å